Protein AF-A0AAV2QW09-F1 (afdb_monomer_lite)

pLDDT: mean 84.23, std 18.37, range [37.0, 98.25]

Secondary structure (DSSP, 8-state):
-HHHHHHHHHHHHHTT-HHHHHHHHHHHHTTTTGGGT-SHHHHHHHHHHHHHHHHHHHHHHHHHHH-GGG----HHHHHHHHHHHHHHHHHHHHHHHHHHT--S--HHHHHHHHHHHHHHHHHHHHHHHHHHHHHTT-SPP-S--TT-TTS---SS--SSS-S-GGG-

Structure (mmCIF, N/CA/C/O backbone):
data_AF-A0AAV2QW09-F1
#
_entry.id   AF-A0AAV2QW09-F1
#
loop_
_atom_site.group_PDB
_atom_site.id
_atom_site.type_symbol
_atom_site.label_atom_id
_atom_site.label_alt_id
_atom_site.label_comp_id
_atom_site.label_asym_id
_atom_site.label_entity_id
_atom_site.label_seq_id
_atom_site.pdbx_PDB_ins_code
_atom_site.Cartn_x
_atom_site.Cartn_y
_atom_site.Cartn_z
_atom_site.occupancy
_atom_site.B_iso_or_equiv
_atom_site.auth_seq_id
_atom_site.auth_comp_id
_atom_site.auth_asym_id
_atom_site.auth_atom_id
_atom_site.pdbx_PDB_model_num
ATOM 1 N N . GLN A 1 1 ? 3.589 10.481 22.980 1.00 61.56 1 GLN A N 1
ATOM 2 C CA . GLN A 1 1 ? 2.404 9.597 22.945 1.00 61.56 1 GLN A CA 1
ATOM 3 C C . GLN A 1 1 ? 1.872 9.355 21.527 1.00 61.56 1 GLN A C 1
ATOM 5 O O . GLN A 1 1 ? 2.156 8.286 21.011 1.00 61.56 1 GLN A O 1
ATOM 10 N N . ILE A 1 2 ? 1.196 10.296 20.838 1.00 70.25 2 ILE A N 1
ATOM 11 C CA . ILE A 1 2 ? 0.658 10.040 19.469 1.00 70.25 2 ILE A CA 1
ATOM 12 C C . ILE A 1 2 ? 1.769 9.670 18.466 1.00 70.25 2 ILE A C 1
ATOM 14 O O . ILE A 1 2 ? 1.677 8.655 17.786 1.00 70.25 2 ILE A O 1
ATOM 18 N N . LYS A 1 3 ? 2.872 10.433 18.447 1.00 77.12 3 LYS A N 1
ATOM 19 C CA . LYS A 1 3 ? 4.022 10.162 17.561 1.00 77.12 3 LYS A CA 1
ATOM 20 C C . LYS A 1 3 ? 4.734 8.832 17.855 1.00 77.12 3 LYS A C 1
ATOM 22 O O . LYS A 1 3 ? 5.248 8.206 16.939 1.00 77.12 3 LYS A O 1
ATOM 27 N N . GLU A 1 4 ? 4.762 8.404 19.118 1.00 84.31 4 GLU A N 1
ATOM 28 C CA . GLU A 1 4 ? 5.398 7.140 19.531 1.00 84.31 4 GLU A CA 1
ATOM 29 C C . GLU A 1 4 ? 4.546 5.937 19.119 1.00 84.31 4 GLU A C 1
ATOM 31 O O . GLU A 1 4 ? 5.076 4.956 18.608 1.00 84.31 4 GLU A O 1
ATOM 36 N N . ARG A 1 5 ? 3.218 6.032 19.278 1.00 88.31 5 ARG A N 1
ATOM 37 C CA . ARG A 1 5 ? 2.274 5.015 18.799 1.00 88.31 5 ARG A CA 1
ATOM 38 C C . ARG A 1 5 ? 2.398 4.834 17.292 1.00 88.31 5 ARG A C 1
ATOM 40 O O . ARG A 1 5 ? 2.548 3.710 16.832 1.00 88.31 5 ARG A O 1
ATOM 47 N N . ASP A 1 6 ? 2.358 5.928 16.537 1.00 91.25 6 ASP A N 1
ATOM 48 C CA . ASP A 1 6 ? 2.439 5.861 15.079 1.00 91.25 6 ASP A CA 1
ATOM 49 C C . ASP A 1 6 ? 3.780 5.269 14.626 1.00 91.25 6 ASP A C 1
ATOM 51 O O . ASP A 1 6 ? 3.804 4.492 13.679 1.00 91.25 6 ASP A O 1
ATOM 55 N N . ALA A 1 7 ? 4.881 5.560 15.329 1.00 92.69 7 ALA A N 1
ATOM 56 C CA . ALA A 1 7 ? 6.170 4.916 15.079 1.00 92.69 7 ALA A CA 1
ATOM 57 C C . ALA A 1 7 ? 6.122 3.396 15.319 1.00 92.69 7 ALA A C 1
ATOM 59 O O . ALA A 1 7 ? 6.597 2.643 14.475 1.00 92.69 7 ALA A O 1
ATOM 60 N N . LEU A 1 8 ? 5.507 2.928 16.412 1.00 93.88 8 LEU A N 1
ATOM 61 C CA . LEU A 1 8 ? 5.344 1.491 16.672 1.00 93.88 8 LEU A CA 1
ATOM 62 C C . LEU A 1 8 ? 4.471 0.804 15.617 1.00 93.88 8 LEU A C 1
ATOM 64 O O . LEU A 1 8 ? 4.816 -0.281 15.154 1.00 93.88 8 LEU A O 1
ATOM 68 N N . LEU A 1 9 ? 3.368 1.439 15.209 1.00 95.62 9 LEU A N 1
ATOM 69 C CA . LEU A 1 9 ? 2.500 0.923 14.150 1.00 95.62 9 LEU A CA 1
ATOM 70 C C . LEU A 1 9 ? 3.229 0.876 12.798 1.00 95.62 9 LEU A C 1
ATOM 72 O O . LEU A 1 9 ? 3.072 -0.093 12.059 1.00 95.62 9 LEU A O 1
ATOM 76 N N . ASN A 1 10 ? 4.067 1.875 12.492 1.00 95.81 10 ASN A N 1
ATOM 77 C CA . ASN A 1 10 ? 4.904 1.875 11.287 1.00 95.81 10 ASN A CA 1
ATOM 78 C C . ASN A 1 10 ? 5.890 0.710 11.304 1.00 95.81 10 ASN A C 1
ATOM 80 O O . ASN A 1 10 ? 5.933 -0.047 10.343 1.00 95.81 10 ASN A O 1
ATOM 84 N N . VAL A 1 11 ? 6.615 0.519 12.410 1.00 96.56 11 VAL A N 1
ATOM 85 C CA . VAL A 1 11 ? 7.558 -0.598 12.551 1.00 96.56 11 VAL A CA 1
ATOM 86 C C . VAL A 1 11 ? 6.828 -1.934 12.418 1.00 96.56 11 VAL A C 1
ATOM 88 O O . VAL A 1 11 ? 7.296 -2.820 11.711 1.00 96.56 11 VAL A O 1
ATOM 91 N N . ALA A 1 12 ? 5.657 -2.085 13.042 1.00 96.81 12 ALA A N 1
ATOM 92 C CA . ALA A 1 12 ? 4.856 -3.297 12.912 1.00 96.81 12 ALA A CA 1
ATOM 93 C C . ALA A 1 12 ? 4.432 -3.559 11.457 1.00 96.81 12 ALA A C 1
ATOM 95 O O . ALA A 1 12 ? 4.509 -4.698 11.001 1.00 96.81 12 ALA A O 1
ATOM 96 N N . LEU A 1 13 ? 4.030 -2.522 10.718 1.00 96.81 13 LEU A N 1
ATOM 97 C CA . LEU A 1 13 ? 3.665 -2.630 9.305 1.00 96.81 13 LEU A CA 1
ATOM 98 C C . LEU A 1 13 ? 4.873 -2.973 8.422 1.00 96.81 13 LEU A C 1
ATOM 100 O O . LEU A 1 13 ? 4.799 -3.898 7.619 1.00 96.81 13 LEU A O 1
ATOM 104 N N . GLU A 1 14 ? 5.992 -2.272 8.598 1.00 94.25 14 GLU A N 1
ATOM 105 C CA . GLU A 1 14 ? 7.239 -2.487 7.852 1.00 94.25 14 GLU A CA 1
ATOM 106 C C . GLU A 1 14 ? 7.781 -3.908 8.055 1.00 94.25 14 GLU A C 1
ATOM 108 O O . GLU A 1 14 ? 8.205 -4.556 7.100 1.00 94.25 14 GLU A O 1
ATOM 113 N N . GLN A 1 15 ? 7.692 -4.422 9.285 1.00 95.56 15 GLN A N 1
ATOM 114 C CA . GLN A 1 15 ? 8.123 -5.771 9.664 1.00 95.56 15 GLN A CA 1
ATOM 115 C C . GLN A 1 15 ? 7.039 -6.845 9.458 1.00 95.56 15 GLN A C 1
ATOM 117 O O . GLN A 1 15 ? 7.193 -7.966 9.947 1.00 95.56 15 GLN A O 1
ATOM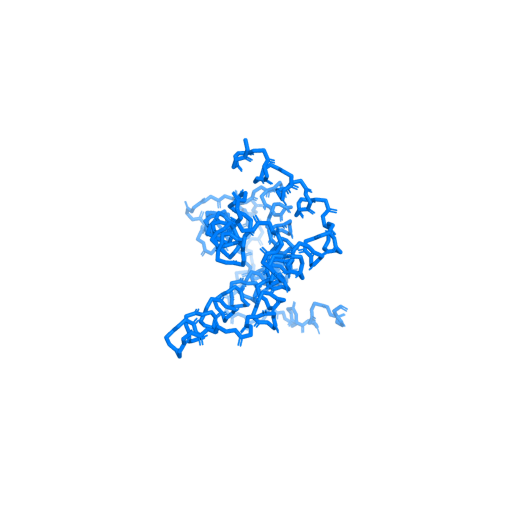 122 N N . GLN A 1 16 ? 5.935 -6.515 8.775 1.00 94.44 16 GLN A N 1
ATOM 123 C CA . GLN A 1 16 ? 4.820 -7.423 8.466 1.00 94.44 16 GLN A CA 1
ATOM 124 C C . GLN A 1 16 ? 4.241 -8.150 9.695 1.00 94.44 16 GLN A C 1
ATOM 126 O O . GLN A 1 16 ? 3.779 -9.290 9.620 1.00 94.44 16 GLN A O 1
ATOM 131 N N . GLN A 1 17 ? 4.224 -7.480 10.848 1.00 96.19 17 GLN A N 1
ATOM 132 C CA . GLN A 1 17 ? 3.693 -7.991 12.114 1.00 96.19 17 GLN A CA 1
ATOM 133 C C . GLN A 1 17 ? 2.164 -7.863 12.163 1.00 96.19 17 GLN A C 1
ATOM 135 O O . GLN A 1 17 ? 1.595 -7.217 13.045 1.00 96.19 17 GLN A O 1
ATOM 140 N N . MET A 1 18 ? 1.480 -8.498 11.207 1.00 95.56 18 MET A N 1
ATOM 141 C CA . MET A 1 18 ? 0.022 -8.418 11.065 1.00 95.56 18 MET A CA 1
ATOM 142 C C . MET A 1 18 ? -0.728 -8.913 12.298 1.00 95.56 18 MET A C 1
ATOM 144 O O . MET A 1 18 ? -1.754 -8.340 12.653 1.00 95.56 18 MET A O 1
ATOM 148 N N . TYR A 1 19 ? -0.196 -9.920 12.995 1.00 95.00 19 TYR A N 1
ATOM 149 C CA . TYR A 1 19 ? -0.767 -10.377 14.261 1.00 95.00 19 TYR A CA 1
ATOM 150 C C . TYR A 1 19 ? -0.879 -9.231 15.276 1.00 95.00 19 TYR A C 1
ATOM 152 O O . TYR A 1 19 ? -1.947 -9.023 15.842 1.00 95.00 19 TYR A O 1
ATOM 160 N N . LEU A 1 20 ? 0.186 -8.440 15.455 1.00 94.94 20 LEU A N 1
ATOM 161 C CA . LEU A 1 20 ? 0.187 -7.302 16.376 1.00 94.94 20 LEU A CA 1
ATOM 162 C C . LEU A 1 20 ? -0.846 -6.251 15.957 1.00 94.94 20 LEU A C 1
ATOM 164 O O . LEU A 1 20 ? -1.618 -5.787 16.793 1.00 94.94 20 LEU A O 1
ATOM 168 N N . LEU A 1 21 ? -0.897 -5.908 14.668 1.00 96.12 21 LEU A N 1
ATOM 169 C CA . LEU A 1 21 ? -1.837 -4.911 14.149 1.00 96.12 21 LEU A CA 1
ATOM 170 C C . LEU A 1 21 ? -3.299 -5.345 14.334 1.00 96.12 21 LEU A C 1
ATOM 172 O O . LEU A 1 21 ? -4.122 -4.545 14.772 1.00 96.12 21 LEU A O 1
ATOM 176 N N . VAL A 1 22 ? -3.620 -6.615 14.071 1.00 95.12 22 VAL A N 1
ATOM 177 C CA . VAL A 1 22 ? -4.970 -7.168 14.280 1.00 95.12 22 VAL A CA 1
ATOM 178 C C . VAL A 1 22 ? -5.323 -7.232 15.769 1.00 95.12 22 VAL A C 1
ATOM 180 O O . VAL A 1 22 ? -6.456 -6.930 16.137 1.00 95.12 22 VAL A O 1
ATOM 183 N N . GLN A 1 23 ? -4.367 -7.541 16.650 1.00 94.00 23 GLN A N 1
ATOM 184 C CA . GLN A 1 23 ? -4.591 -7.445 18.098 1.00 94.00 23 GLN A CA 1
ATOM 185 C C . GLN A 1 23 ? -4.902 -6.003 18.523 1.00 94.00 23 GLN A C 1
ATOM 187 O O . GLN A 1 23 ? -5.828 -5.786 19.299 1.00 94.00 23 GLN A O 1
ATOM 192 N N . CYS A 1 24 ? -4.212 -4.999 17.967 1.00 94.00 24 CYS A N 1
ATOM 193 C CA . CYS A 1 24 ? -4.559 -3.598 18.217 1.00 94.00 24 CYS A CA 1
ATOM 194 C C . CYS A 1 24 ? -5.996 -3.267 17.790 1.00 94.00 24 CYS A C 1
ATOM 196 O O . CYS A 1 24 ? -6.667 -2.526 18.502 1.00 94.00 24 CYS A O 1
ATOM 198 N N . VAL A 1 25 ? -6.487 -3.821 16.675 1.00 95.44 25 VAL A N 1
ATOM 199 C CA . VAL A 1 25 ? -7.889 -3.648 16.256 1.00 95.44 25 VAL A CA 1
ATOM 200 C C . VAL A 1 25 ? -8.844 -4.164 17.331 1.00 95.44 25 VAL A C 1
ATOM 202 O O . VAL A 1 25 ? -9.719 -3.411 17.757 1.00 95.44 25 VAL A O 1
ATOM 205 N N . ALA A 1 26 ? -8.659 -5.400 17.802 1.00 93.06 26 ALA A N 1
ATOM 206 C CA . ALA A 1 26 ? -9.519 -6.002 18.823 1.00 93.06 26 ALA A CA 1
ATOM 207 C C . ALA A 1 26 ? -9.518 -5.178 20.126 1.00 93.06 26 ALA A C 1
ATOM 209 O O . ALA A 1 26 ? -10.564 -4.762 20.623 1.00 93.06 26 ALA A O 1
ATOM 210 N N . GLU A 1 27 ? -8.328 -4.839 20.618 1.00 92.50 27 GLU A N 1
ATOM 211 C CA . GLU A 1 27 ? -8.126 -4.034 21.826 1.00 92.50 27 GLU A CA 1
ATOM 212 C C . GLU A 1 27 ? -8.751 -2.630 21.726 1.00 92.50 27 GLU A C 1
ATOM 214 O O . GLU A 1 27 ? -9.276 -2.086 22.703 1.00 92.50 27 GLU A O 1
ATOM 219 N N . PHE A 1 28 ? -8.702 -2.015 20.541 1.00 92.31 28 PHE A N 1
ATOM 220 C CA . PHE A 1 28 ? -9.244 -0.674 20.315 1.00 92.31 28 PHE A CA 1
ATOM 221 C C . PHE A 1 28 ? -10.758 -0.697 20.087 1.00 92.31 28 PHE A C 1
ATOM 223 O O . PHE A 1 28 ? -11.424 0.285 20.423 1.00 92.31 28 PHE A O 1
ATOM 230 N N . ALA A 1 29 ? -11.302 -1.795 19.557 1.00 91.62 29 ALA A N 1
ATOM 231 C CA . ALA A 1 29 ? -12.738 -2.016 19.403 1.00 91.62 29 ALA A CA 1
ATOM 232 C C . ALA A 1 29 ? -13.443 -2.148 20.759 1.00 91.62 29 ALA A C 1
ATOM 234 O O . ALA A 1 29 ? -14.531 -1.609 20.948 1.00 91.62 29 ALA A O 1
ATOM 235 N N . GLU A 1 30 ? -12.790 -2.784 21.735 1.00 89.38 30 GLU A N 1
ATOM 236 C CA . GLU A 1 30 ? -13.291 -2.898 23.111 1.00 89.38 30 GLU A CA 1
ATOM 237 C C . GLU A 1 30 ? -13.246 -1.576 23.897 1.00 89.38 30 GLU A C 1
ATOM 239 O O . GLU A 1 30 ? -13.759 -1.480 25.011 1.00 89.38 30 GLU A O 1
ATOM 244 N N . GLY A 1 31 ? -12.610 -0.538 23.351 1.00 84.88 31 GLY A N 1
ATOM 245 C CA . GLY A 1 31 ? -12.581 0.794 23.946 1.00 84.88 31 GLY A CA 1
ATOM 246 C C . GLY A 1 31 ? -11.677 0.942 25.178 1.00 84.88 31 GLY A C 1
ATOM 247 O O . GLY A 1 31 ? -11.614 2.038 25.747 1.00 84.88 31 GLY A O 1
ATOM 248 N N . ARG A 1 32 ? -10.924 -0.103 25.562 1.00 80.56 32 ARG A N 1
ATOM 249 C CA . ARG A 1 32 ? -10.056 -0.149 26.761 1.00 80.56 32 ARG A CA 1
ATOM 250 C C . ARG A 1 32 ? -9.034 0.992 26.831 1.00 80.56 32 ARG A C 1
ATOM 252 O O . ARG A 1 32 ? -8.672 1.449 27.916 1.00 80.56 32 ARG A O 1
ATOM 259 N N . TYR A 1 33 ? -8.601 1.498 25.677 1.00 83.88 33 TYR A N 1
ATOM 260 C CA . TYR A 1 33 ? -7.557 2.521 25.563 1.00 83.88 33 TYR A CA 1
ATOM 261 C C . TYR A 1 33 ? -8.040 3.857 24.978 1.00 83.88 33 TYR A C 1
ATOM 263 O O . TYR A 1 33 ? -7.221 4.722 24.659 1.00 83.88 33 TYR A O 1
ATOM 271 N N . THR A 1 34 ? -9.355 4.076 24.892 1.00 83.00 34 THR A N 1
ATOM 272 C CA . THR A 1 34 ? -9.949 5.312 24.340 1.00 83.00 34 THR A CA 1
ATOM 273 C C . THR A 1 34 ? -9.464 6.575 25.052 1.00 83.00 34 THR A C 1
ATOM 275 O O . THR A 1 34 ? -9.127 7.557 24.394 1.00 83.00 34 THR A O 1
ATOM 278 N N . HIS A 1 35 ? -9.302 6.526 26.379 1.00 83.12 35 HI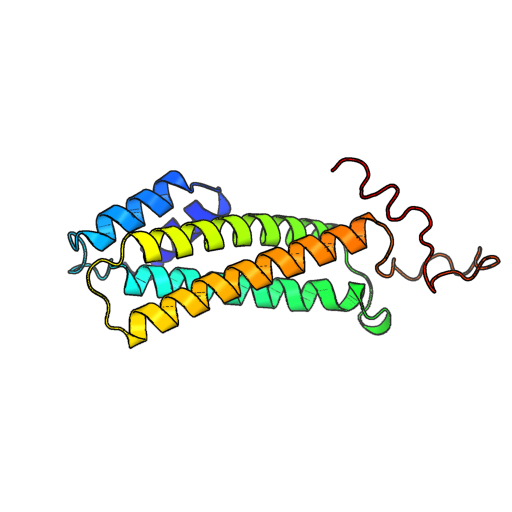S A N 1
ATOM 279 C CA . HIS A 1 35 ? -8.748 7.620 27.191 1.00 83.12 35 HIS A CA 1
ATOM 280 C C . HIS A 1 35 ? -7.298 8.005 26.831 1.00 83.12 35 HIS A C 1
ATOM 282 O O . HIS A 1 35 ? -6.841 9.084 27.198 1.00 83.12 35 HIS A O 1
ATOM 288 N N . ARG A 1 36 ? -6.568 7.140 26.112 1.00 83.06 36 ARG A N 1
ATOM 289 C CA . ARG A 1 36 ? -5.202 7.386 25.610 1.00 83.06 36 ARG A CA 1
ATOM 290 C C . ARG A 1 36 ? -5.173 7.753 24.125 1.00 83.06 36 ARG A C 1
ATOM 292 O O . ARG A 1 36 ? -4.100 7.784 23.528 1.00 83.06 36 ARG A O 1
ATOM 299 N N . GLY A 1 37 ? -6.337 7.996 23.518 1.00 83.94 37 GLY A N 1
ATOM 300 C CA . GLY A 1 37 ? -6.463 8.260 22.085 1.00 83.94 37 GLY A CA 1
ATOM 301 C C . GLY A 1 37 ? -6.248 7.022 21.211 1.00 83.94 37 GLY A C 1
ATOM 302 O O . GLY A 1 37 ? -5.904 7.162 20.041 1.00 83.94 37 GLY A O 1
ATOM 303 N N . CYS A 1 38 ? -6.411 5.819 21.767 1.00 88.38 38 CYS A N 1
ATOM 304 C CA . CYS A 1 38 ? -6.340 4.558 21.034 1.00 88.38 38 CYS A CA 1
ATOM 305 C C . CYS A 1 38 ? -7.757 4.020 20.813 1.00 88.38 38 CYS A C 1
ATOM 307 O O . CYS A 1 38 ? -8.385 3.487 21.729 1.00 88.38 38 CYS A O 1
ATOM 309 N N . SER A 1 39 ? -8.266 4.209 19.601 1.00 92.56 39 SER A N 1
ATOM 310 C CA . SER A 1 39 ? -9.604 3.793 19.176 1.00 92.56 39 SER A CA 1
ATOM 311 C C . SER A 1 39 ? -9.608 3.390 17.698 1.00 92.56 39 SER A C 1
ATOM 313 O O . SER A 1 39 ? -8.709 3.788 16.948 1.00 92.56 39 SER A O 1
ATOM 315 N N . LEU A 1 40 ? -10.625 2.638 17.258 1.00 93.06 40 LEU A N 1
ATOM 316 C CA . LEU A 1 40 ? -10.767 2.249 15.847 1.00 93.06 40 LEU A CA 1
ATOM 317 C C . LEU A 1 40 ? -10.725 3.446 14.878 1.00 93.06 40 LEU A C 1
ATOM 319 O O . LEU A 1 40 ? -9.976 3.350 13.910 1.00 93.06 40 LEU A O 1
ATOM 323 N N . PRO A 1 41 ? -11.401 4.590 15.132 1.00 92.25 41 PRO A N 1
ATOM 324 C CA . PRO A 1 41 ? -11.272 5.766 14.269 1.00 92.25 41 PRO A CA 1
ATOM 325 C C . PRO A 1 41 ? -9.828 6.257 14.130 1.00 92.25 41 PRO A C 1
ATOM 327 O O . PRO A 1 41 ? -9.350 6.473 13.023 1.00 92.25 41 PRO A O 1
ATOM 330 N N . THR A 1 42 ? -9.086 6.348 15.239 1.00 92.94 42 THR A N 1
ATOM 331 C CA . THR A 1 42 ? -7.690 6.815 15.188 1.00 92.94 42 THR A CA 1
ATOM 332 C C . THR A 1 42 ? -6.762 5.844 14.457 1.00 92.94 42 THR A C 1
ATOM 334 O O . THR A 1 42 ? -5.819 6.277 13.797 1.00 92.94 42 THR A O 1
ATOM 337 N N . LEU A 1 43 ? 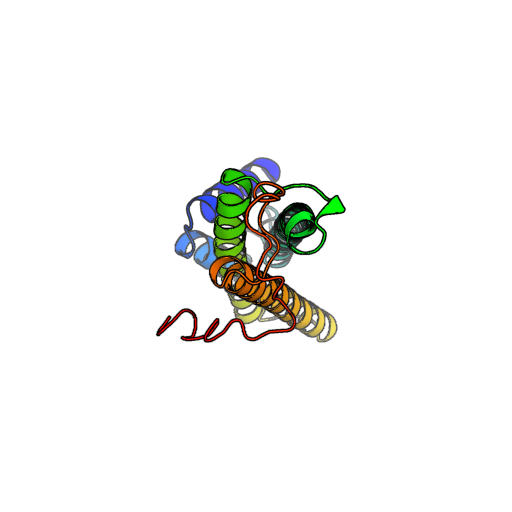-7.023 4.536 14.560 1.00 95.06 43 LEU A N 1
ATOM 338 C CA . LEU A 1 43 ? -6.281 3.511 13.830 1.00 95.06 43 LEU A CA 1
ATOM 339 C C . LEU A 1 43 ? -6.648 3.514 12.343 1.00 95.06 43 LEU A C 1
ATOM 341 O O . LEU A 1 43 ? -5.770 3.348 11.499 1.00 95.06 43 LEU A O 1
ATOM 345 N N . LEU A 1 44 ? -7.920 3.748 12.015 1.00 95.44 44 LEU A N 1
ATOM 346 C CA . LEU A 1 44 ? -8.394 3.898 10.643 1.00 95.44 44 LEU A CA 1
ATOM 347 C C . LEU A 1 44 ? -7.772 5.124 9.970 1.00 95.44 44 LEU A C 1
ATOM 349 O O . LEU A 1 44 ? -7.332 5.020 8.830 1.00 95.44 44 LEU A O 1
AT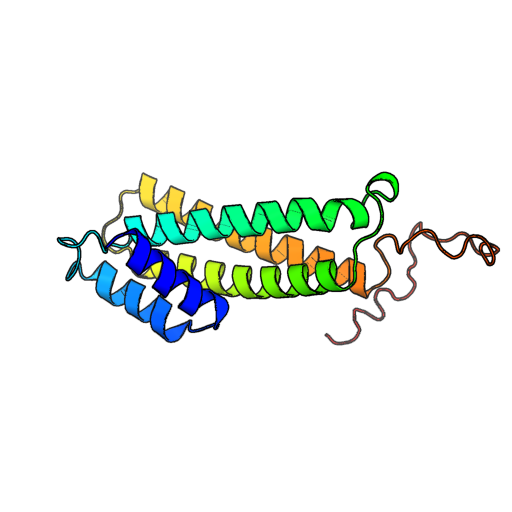OM 353 N N . ASP A 1 45 ? -7.674 6.256 10.667 1.00 95.38 45 ASP A N 1
ATOM 354 C CA . ASP A 1 45 ? -7.019 7.460 10.145 1.00 95.38 45 ASP A CA 1
ATOM 355 C C . ASP A 1 45 ? -5.527 7.230 9.899 1.00 95.38 45 ASP A C 1
ATOM 357 O O . ASP A 1 45 ? -5.005 7.596 8.845 1.00 95.38 45 ASP A O 1
ATOM 361 N N . TRP A 1 46 ? -4.833 6.565 10.830 1.00 96.50 46 TRP A N 1
ATOM 362 C CA . TRP A 1 46 ? -3.442 6.158 10.622 1.00 96.50 46 TRP A CA 1
ATOM 363 C C . TRP A 1 46 ? -3.302 5.228 9.406 1.00 96.50 46 TRP A C 1
ATOM 365 O O . TRP A 1 46 ? -2.466 5.476 8.536 1.00 96.50 46 TRP A O 1
ATOM 375 N N . THR A 1 47 ? -4.162 4.210 9.303 1.00 97.38 47 THR A N 1
ATOM 376 C CA . THR A 1 47 ? -4.183 3.252 8.185 1.00 97.38 47 THR A CA 1
ATOM 377 C C . THR A 1 47 ? -4.406 3.981 6.862 1.00 97.38 47 THR A C 1
ATOM 379 O O . THR A 1 47 ? -3.679 3.767 5.895 1.00 97.38 47 THR A O 1
ATOM 382 N N . TRP A 1 48 ? -5.359 4.912 6.825 1.00 97.31 48 TRP A N 1
ATOM 383 C CA . TRP A 1 48 ? -5.691 5.684 5.633 1.00 97.31 48 TRP A CA 1
ATOM 384 C C . TRP A 1 48 ? -4.561 6.620 5.198 1.00 97.31 48 TRP A C 1
ATOM 386 O O . TRP A 1 48 ? -4.225 6.689 4.015 1.00 97.31 48 TRP A O 1
ATOM 396 N N . ASN A 1 49 ? -3.895 7.272 6.152 1.00 97.06 49 ASN A N 1
ATOM 397 C CA . ASN A 1 49 ? -2.700 8.066 5.871 1.00 97.06 49 ASN A CA 1
ATOM 398 C C . ASN A 1 49 ? -1.586 7.209 5.251 1.00 97.06 49 ASN A C 1
ATOM 400 O O . ASN A 1 49 ? -0.883 7.675 4.352 1.00 97.06 49 ASN A O 1
ATOM 404 N N . LYS A 1 50 ? -1.438 5.949 5.681 1.00 97.50 50 LYS A N 1
ATOM 405 C CA . LYS A 1 50 ? -0.476 5.012 5.081 1.00 97.50 50 LYS A CA 1
ATOM 406 C C . LYS A 1 50 ? -0.860 4.607 3.670 1.00 97.50 50 LYS A C 1
ATOM 408 O O . LYS A 1 50 ? 0.001 4.631 2.796 1.00 97.50 50 LYS A O 1
ATOM 413 N N . VAL A 1 51 ? -2.138 4.330 3.420 1.00 98.12 51 VAL A N 1
ATOM 414 C CA . VAL A 1 51 ? -2.646 4.072 2.064 1.00 98.12 51 VAL A CA 1
ATOM 415 C C . VAL A 1 51 ? -2.325 5.247 1.142 1.00 98.12 51 VAL A C 1
ATOM 417 O O . VAL A 1 51 ? -1.803 5.033 0.052 1.00 98.12 51 VAL A O 1
ATOM 420 N N . HIS A 1 52 ? -2.557 6.485 1.584 1.00 97.81 52 HIS A N 1
ATOM 421 C CA . HIS A 1 52 ? -2.245 7.679 0.797 1.00 97.81 52 HIS A CA 1
ATOM 422 C C . HIS A 1 52 ? -0.741 7.814 0.500 1.00 97.81 52 HIS A C 1
ATOM 424 O O . HIS A 1 52 ? -0.356 8.105 -0.632 1.00 97.81 52 HIS A O 1
ATOM 430 N N . GLN A 1 53 ? 0.123 7.581 1.497 1.00 97.56 53 GLN A N 1
ATOM 431 C CA . GLN A 1 53 ? 1.582 7.603 1.319 1.00 97.56 53 GLN A CA 1
ATOM 432 C C . GLN A 1 53 ? 2.039 6.563 0.291 1.00 97.56 53 GLN A C 1
ATOM 434 O O . GLN A 1 53 ? 2.773 6.897 -0.640 1.00 97.56 53 GLN A O 1
ATOM 439 N N . VAL A 1 54 ? 1.560 5.324 0.423 1.00 97.75 54 VAL A N 1
ATOM 440 C CA . VAL A 1 54 ? 1.908 4.239 -0.498 1.00 97.75 54 VAL A CA 1
ATOM 441 C C . VAL A 1 54 ? 1.361 4.518 -1.898 1.00 97.75 54 VAL A C 1
ATOM 443 O O . VAL A 1 54 ? 2.097 4.380 -2.867 1.00 97.75 54 VAL A O 1
ATOM 446 N N . LYS A 1 55 ? 0.116 4.992 -2.029 1.00 97.88 55 LYS A N 1
ATOM 447 C CA . LYS A 1 55 ? -0.481 5.361 -3.322 1.00 97.88 55 LYS A CA 1
ATOM 448 C C . LYS A 1 55 ? 0.320 6.449 -4.039 1.00 97.88 55 LYS A C 1
ATOM 450 O O . LYS A 1 55 ? 0.593 6.302 -5.221 1.00 97.88 55 LYS A O 1
ATOM 455 N N . SER A 1 56 ? 0.742 7.491 -3.325 1.00 98.00 56 SER A N 1
ATOM 456 C CA . SER A 1 56 ? 1.576 8.561 -3.890 1.00 98.00 56 SER A CA 1
ATOM 457 C C . SER A 1 56 ? 2.942 8.044 -4.366 1.00 98.00 56 SER A C 1
ATOM 459 O O . SER A 1 56 ? 3.403 8.386 -5.458 1.00 98.00 56 SER A O 1
ATOM 461 N N . SER A 1 57 ? 3.565 7.151 -3.585 1.00 97.44 57 SER A N 1
ATOM 462 C CA . SER A 1 57 ? 4.799 6.467 -3.989 1.00 97.44 57 SER A CA 1
ATOM 463 C C . SER A 1 57 ? 4.592 5.623 -5.252 1.00 97.44 57 SER A C 1
ATOM 465 O O . SER A 1 57 ? 5.391 5.716 -6.180 1.00 97.44 57 SER A O 1
ATOM 467 N N . VAL A 1 58 ? 3.500 4.856 -5.318 1.00 97.00 58 VAL A N 1
ATOM 468 C CA . VAL A 1 58 ? 3.123 4.050 -6.489 1.00 97.00 58 VAL A CA 1
ATOM 469 C C . VAL A 1 58 ? 2.905 4.927 -7.718 1.00 97.00 58 VAL A C 1
ATOM 471 O O . VAL A 1 58 ? 3.469 4.633 -8.762 1.00 97.00 58 VAL A O 1
ATOM 474 N N . ASP A 1 59 ? 2.154 6.021 -7.601 1.00 95.81 59 ASP A N 1
ATOM 475 C CA . ASP A 1 59 ? 1.880 6.923 -8.726 1.00 95.81 59 ASP A CA 1
ATOM 476 C C . ASP A 1 59 ? 3.165 7.524 -9.299 1.00 95.81 59 ASP A C 1
ATOM 478 O O . ASP A 1 59 ? 3.356 7.549 -10.514 1.00 95.81 59 ASP A O 1
ATOM 482 N N . THR A 1 60 ? 4.076 7.942 -8.418 1.00 94.38 60 THR A N 1
ATOM 483 C CA . THR A 1 60 ? 5.368 8.518 -8.811 1.00 94.38 60 THR A CA 1
ATOM 484 C C . THR A 1 60 ? 6.251 7.486 -9.510 1.00 94.38 60 THR A C 1
ATOM 486 O O . THR A 1 60 ? 6.826 7.764 -10.558 1.00 94.38 60 THR A O 1
ATOM 489 N N . LEU A 1 61 ? 6.359 6.283 -8.943 1.00 94.38 61 LEU A N 1
ATOM 490 C CA . LEU A 1 61 ? 7.221 5.226 -9.471 1.00 94.38 61 LEU A CA 1
ATOM 491 C C . LEU A 1 61 ? 6.650 4.583 -10.742 1.00 94.38 61 LEU A C 1
ATOM 493 O O . LEU A 1 61 ? 7.411 4.152 -11.602 1.00 94.38 61 LEU A O 1
ATOM 497 N N . CYS A 1 62 ? 5.327 4.526 -10.897 1.00 93.38 62 CYS A N 1
ATOM 498 C CA . CYS A 1 62 ? 4.700 3.953 -12.083 1.00 93.38 62 CYS A CA 1
ATOM 499 C C . CYS A 1 62 ? 4.722 4.886 -13.299 1.00 93.38 62 CYS A C 1
ATOM 501 O O . CYS A 1 62 ? 4.611 4.382 -14.411 1.00 93.38 62 CYS A O 1
ATOM 503 N N . ALA A 1 63 ? 4.879 6.203 -13.136 1.00 91.12 63 ALA A N 1
ATOM 504 C CA . ALA A 1 63 ? 4.915 7.147 -14.258 1.00 91.12 63 ALA A CA 1
ATOM 505 C C . ALA A 1 63 ? 5.876 6.736 -15.405 1.00 91.12 63 ALA A C 1
ATOM 507 O O . ALA A 1 63 ? 5.400 6.583 -16.532 1.00 91.12 63 ALA A O 1
ATOM 508 N N . PRO A 1 64 ? 7.174 6.448 -15.158 1.00 88.25 64 PRO A N 1
ATOM 509 C CA . PRO A 1 64 ? 8.105 6.012 -16.209 1.00 88.25 64 PRO A CA 1
ATOM 510 C C . PRO A 1 64 ? 7.776 4.648 -16.839 1.00 88.25 64 PRO A C 1
ATOM 512 O O . PRO A 1 64 ? 8.312 4.324 -17.892 1.00 88.25 64 PRO A O 1
ATOM 515 N N . LEU A 1 65 ? 6.902 3.833 -16.230 1.00 86.69 65 LEU A N 1
ATOM 516 C CA . LEU A 1 65 ? 6.483 2.549 -16.813 1.00 86.69 65 LEU A CA 1
ATOM 517 C C . LEU A 1 65 ? 5.515 2.725 -17.989 1.00 86.69 65 LEU A C 1
ATOM 519 O O . LEU A 1 65 ? 5.461 1.878 -18.881 1.00 86.69 65 LEU A O 1
ATOM 523 N N . PHE A 1 66 ? 4.723 3.797 -17.962 1.00 85.94 66 PHE A N 1
ATOM 524 C CA . PHE A 1 66 ? 3.680 4.069 -18.953 1.00 85.94 66 PHE A CA 1
ATOM 525 C C . PHE A 1 66 ? 4.067 5.170 -19.935 1.00 85.94 66 PHE A C 1
ATOM 527 O O . PHE A 1 66 ? 3.510 5.229 -21.029 1.00 85.94 66 PHE A O 1
ATOM 534 N N . ASP A 1 67 ? 5.009 6.027 -19.552 1.00 81.88 67 ASP A N 1
ATOM 535 C CA . ASP A 1 67 ? 5.467 7.140 -20.366 1.00 81.88 67 ASP A CA 1
ATOM 536 C C . ASP A 1 67 ? 7.004 7.183 -20.397 1.00 81.88 67 ASP A C 1
ATOM 538 O O . ASP A 1 67 ? 7.629 7.588 -19.413 1.00 81.88 67 ASP A O 1
ATOM 542 N N . PRO A 1 68 ? 7.635 6.816 -21.528 1.00 71.88 68 PRO A N 1
ATOM 543 C CA . PRO A 1 68 ? 9.088 6.879 -21.686 1.00 71.88 68 PRO A CA 1
ATOM 544 C C . PRO A 1 68 ? 9.678 8.282 -21.480 1.00 71.88 68 PRO A C 1
ATOM 546 O O . PRO A 1 68 ? 10.855 8.416 -21.145 1.00 71.88 68 PRO A O 1
ATOM 549 N N . SER A 1 69 ? 8.883 9.346 -21.656 1.00 78.31 69 SER A N 1
ATOM 550 C CA . SER A 1 69 ? 9.334 10.723 -21.420 1.00 78.31 69 SER A CA 1
ATOM 551 C C . SER A 1 69 ? 9.536 11.039 -19.933 1.00 78.31 69 SER A C 1
ATOM 553 O O . SER A 1 69 ? 10.280 11.960 -19.594 1.00 78.31 69 SER A O 1
ATOM 555 N N . CYS A 1 70 ? 8.948 10.235 -19.041 1.00 80.62 70 CYS A N 1
ATOM 556 C CA . CYS A 1 70 ? 9.118 10.328 -17.591 1.00 80.62 70 CYS A CA 1
ATOM 557 C C . CYS A 1 70 ? 10.413 9.656 -17.090 1.00 80.62 70 CYS A C 1
ATOM 559 O O . CYS A 1 70 ? 10.663 9.616 -15.883 1.00 80.62 70 CYS A O 1
ATOM 561 N N . GLY A 1 71 ? 11.257 9.162 -18.001 1.00 81.12 71 GLY A N 1
ATOM 562 C CA . GLY A 1 71 ? 12.548 8.555 -17.702 1.00 81.12 71 GLY A CA 1
ATOM 563 C C . GLY A 1 71 ? 12.459 7.048 -17.487 1.00 81.12 71 GLY A C 1
ATOM 564 O O . GLY A 1 71 ? 11.586 6.370 -18.017 1.00 81.12 71 GLY A O 1
ATOM 565 N N . VAL A 1 72 ? 13.408 6.515 -16.721 1.00 82.88 72 VAL A N 1
ATOM 566 C CA . VAL A 1 72 ? 13.578 5.075 -16.512 1.00 82.88 72 VAL A CA 1
ATOM 567 C C . VAL A 1 72 ? 13.401 4.752 -15.048 1.00 82.88 72 VAL A C 1
ATOM 569 O O . VAL A 1 72 ? 14.053 5.356 -14.195 1.00 82.88 72 VAL A O 1
ATOM 572 N N . ILE A 1 73 ? 12.579 3.752 -14.750 1.00 88.31 73 ILE A N 1
ATOM 573 C CA . ILE A 1 73 ? 12.511 3.223 -13.394 1.00 88.31 73 ILE A CA 1
ATOM 574 C C . ILE A 1 73 ? 13.795 2.454 -13.042 1.00 88.31 73 ILE A C 1
ATOM 576 O O . ILE A 1 73 ? 14.251 1.581 -13.779 1.00 88.31 73 ILE A O 1
ATOM 580 N N . SER A 1 74 ? 14.391 2.770 -11.893 1.00 89.62 74 SER A N 1
ATOM 581 C CA . SER A 1 74 ? 15.550 2.040 -11.375 1.00 89.62 74 SER A CA 1
ATOM 582 C C . SER A 1 74 ? 15.147 0.680 -10.784 1.00 89.62 74 SER A C 1
ATOM 584 O O . SER A 1 74 ? 13.997 0.472 -10.389 1.00 89.62 74 SER A O 1
ATOM 586 N N . ALA A 1 75 ? 16.108 -0.241 -10.639 1.00 88.81 75 ALA A N 1
ATOM 587 C CA . ALA A 1 75 ? 15.874 -1.524 -9.963 1.00 88.81 75 ALA A CA 1
ATOM 588 C C . ALA A 1 75 ? 15.380 -1.343 -8.512 1.00 88.81 75 ALA A C 1
ATOM 590 O O . ALA A 1 75 ? 14.482 -2.055 -8.066 1.00 88.81 75 ALA A O 1
ATOM 591 N N . GLU A 1 76 ? 15.908 -0.344 -7.798 1.00 93.00 76 GLU A N 1
ATOM 592 C CA . GLU A 1 76 ? 15.439 0.048 -6.462 1.00 93.00 76 GLU A CA 1
ATOM 593 C C . GLU A 1 76 ? 13.980 0.535 -6.484 1.00 93.00 76 GLU A C 1
ATOM 595 O O . GLU A 1 76 ? 13.192 0.190 -5.602 1.00 93.00 76 GLU A O 1
ATOM 600 N N . GLY A 1 77 ? 13.586 1.276 -7.526 1.00 93.81 77 GLY A N 1
ATOM 601 C CA . GLY A 1 77 ? 12.201 1.691 -7.744 1.00 93.81 77 GLY A CA 1
ATOM 602 C C . GLY A 1 77 ? 11.257 0.499 -7.906 1.00 93.81 77 GLY A C 1
ATOM 603 O O . GLY A 1 77 ? 10.207 0.452 -7.266 1.00 93.81 77 GLY A O 1
ATOM 604 N N . ILE A 1 78 ? 11.658 -0.514 -8.679 1.00 93.88 78 ILE A N 1
ATOM 605 C CA . ILE A 1 78 ? 10.890 -1.761 -8.833 1.00 93.88 78 ILE A CA 1
ATOM 606 C C . ILE A 1 78 ? 10.793 -2.528 -7.507 1.00 93.88 78 ILE A C 1
ATOM 608 O O . ILE A 1 78 ? 9.706 -2.977 -7.139 1.00 93.88 78 ILE A O 1
ATOM 612 N N . MET A 1 79 ? 11.887 -2.641 -6.747 1.00 95.12 79 MET A N 1
ATOM 613 C CA . MET A 1 79 ? 11.857 -3.253 -5.410 1.00 95.12 79 MET A CA 1
ATOM 614 C C . MET A 1 79 ? 10.897 -2.511 -4.475 1.00 95.12 79 MET A C 1
ATOM 616 O O . MET A 1 79 ? 10.096 -3.139 -3.781 1.00 95.12 79 MET A O 1
ATOM 620 N N . THR A 1 80 ? 10.908 -1.179 -4.520 1.00 97.12 80 THR A N 1
ATOM 621 C CA . THR A 1 80 ? 10.001 -0.334 -3.736 1.00 97.12 80 THR A CA 1
ATOM 622 C C . THR A 1 80 ? 8.542 -0.565 -4.132 1.00 97.12 80 THR A C 1
ATOM 624 O O . THR A 1 80 ? 7.688 -0.682 -3.256 1.00 97.12 80 THR A O 1
ATOM 627 N N . LEU A 1 81 ? 8.231 -0.722 -5.425 1.00 97.12 81 LEU A N 1
ATOM 628 C CA . LEU A 1 81 ? 6.884 -1.089 -5.883 1.00 97.12 81 LEU A CA 1
ATOM 629 C C . LEU A 1 81 ? 6.434 -2.455 -5.338 1.00 97.12 81 LEU A C 1
ATOM 631 O O . LEU A 1 81 ? 5.292 -2.588 -4.899 1.00 97.12 81 LEU A O 1
ATOM 635 N N . HIS A 1 82 ? 7.317 -3.457 -5.296 1.00 96.94 82 HIS A N 1
ATOM 636 C CA . HIS A 1 82 ? 7.009 -4.744 -4.660 1.00 96.94 82 HIS A CA 1
ATOM 637 C C . HIS A 1 82 ? 6.739 -4.602 -3.157 1.00 96.94 82 HIS A C 1
ATOM 639 O O . HIS A 1 82 ? 5.789 -5.188 -2.636 1.00 96.94 82 HIS A O 1
ATOM 645 N N . GLN A 1 83 ? 7.529 -3.789 -2.458 1.00 97.38 83 GLN A N 1
ATOM 646 C CA . GLN A 1 83 ? 7.348 -3.524 -1.030 1.00 97.38 83 GLN A CA 1
ATOM 647 C C . GLN A 1 83 ? 6.036 -2.778 -0.747 1.00 97.38 83 GLN A C 1
ATOM 649 O O . GLN A 1 83 ? 5.314 -3.104 0.200 1.00 97.38 83 GLN A O 1
ATOM 654 N N . ASN A 1 84 ? 5.688 -1.826 -1.615 1.00 97.94 84 ASN A N 1
ATOM 655 C CA . ASN A 1 84 ? 4.412 -1.123 -1.611 1.00 97.94 84 ASN A CA 1
ATOM 656 C C . ASN A 1 84 ? 3.240 -2.089 -1.825 1.00 97.94 84 ASN A C 1
ATOM 658 O O . ASN A 1 84 ? 2.235 -1.966 -1.130 1.00 97.94 84 ASN A O 1
ATOM 662 N N . LEU A 1 85 ? 3.367 -3.085 -2.712 1.00 98.12 85 LEU A N 1
ATOM 663 C CA . LEU A 1 85 ? 2.337 -4.109 -2.914 1.00 98.12 85 LEU A CA 1
ATOM 664 C C . LEU A 1 85 ? 2.109 -4.956 -1.655 1.00 98.12 85 LEU A C 1
ATOM 666 O O . LEU A 1 85 ? 0.962 -5.147 -1.249 1.00 98.12 85 LEU A O 1
ATOM 670 N N . THR A 1 86 ? 3.179 -5.418 -1.003 1.00 97.62 86 THR A N 1
ATOM 671 C CA . THR A 1 86 ? 3.079 -6.149 0.273 1.00 97.62 86 THR A CA 1
ATOM 672 C C . THR A 1 86 ? 2.434 -5.281 1.353 1.00 97.62 86 THR A C 1
ATOM 674 O O . THR A 1 86 ? 1.521 -5.720 2.050 1.00 97.62 86 THR A O 1
ATOM 677 N N . THR A 1 87 ? 2.848 -4.016 1.447 1.00 97.75 87 THR A N 1
ATOM 678 C CA . THR A 1 87 ? 2.287 -3.056 2.405 1.00 97.75 87 THR A CA 1
ATOM 679 C C . THR A 1 87 ? 0.801 -2.809 2.149 1.00 97.75 87 THR A C 1
ATOM 681 O O . THR A 1 87 ? 0.015 -2.823 3.092 1.00 97.75 87 THR A O 1
ATOM 684 N N . LEU A 1 88 ? 0.385 -2.648 0.888 1.00 97.81 88 LEU A N 1
ATOM 685 C CA . LEU A 1 88 ? -1.024 -2.523 0.510 1.00 97.81 88 LEU A CA 1
ATOM 686 C C . LEU A 1 88 ? -1.825 -3.764 0.896 1.00 97.81 88 LEU A C 1
ATOM 688 O O . LEU A 1 88 ? -2.908 -3.610 1.442 1.00 97.81 88 LEU A O 1
ATOM 692 N N . SER A 1 89 ? -1.290 -4.974 0.703 1.00 97.50 89 SER A N 1
ATOM 693 C CA . SER A 1 89 ? -1.952 -6.207 1.152 1.00 97.50 89 SER A CA 1
ATOM 694 C C . SER A 1 89 ? -2.200 -6.208 2.665 1.00 97.50 89 SER A C 1
ATOM 696 O O . SER A 1 89 ? -3.293 -6.553 3.119 1.00 97.50 89 SER A O 1
ATOM 698 N N . SER A 1 90 ? -1.209 -5.782 3.448 1.00 97.75 90 SER A N 1
ATOM 699 C CA . SER A 1 90 ? -1.319 -5.651 4.904 1.00 97.75 90 SER A CA 1
ATOM 700 C C . SER A 1 90 ? -2.327 -4.570 5.313 1.00 97.75 90 SER A C 1
ATOM 702 O O . SER A 1 90 ? -3.149 -4.793 6.201 1.00 97.75 90 SER A O 1
ATOM 704 N N . LEU A 1 91 ? -2.343 -3.426 4.623 1.00 97.94 91 LEU A N 1
ATOM 705 C CA . LEU A 1 91 ? -3.312 -2.347 4.851 1.00 97.94 91 LEU A CA 1
ATOM 706 C C . LEU A 1 91 ? -4.742 -2.747 4.456 1.00 97.94 91 LEU A C 1
ATOM 708 O O . LEU A 1 91 ? -5.679 -2.388 5.169 1.00 97.94 91 LEU A O 1
ATOM 712 N N . THR A 1 92 ? -4.931 -3.516 3.381 1.00 97.62 92 THR A N 1
ATOM 713 C CA . THR A 1 92 ? -6.232 -4.086 2.997 1.00 97.62 92 THR A CA 1
ATOM 714 C C . THR A 1 92 ? -6.754 -4.995 4.104 1.00 97.62 92 THR A C 1
ATOM 716 O O . THR A 1 92 ? -7.864 -4.792 4.596 1.00 97.62 92 THR A O 1
ATOM 719 N N . ALA A 1 93 ? -5.932 -5.947 4.559 1.00 97.19 93 ALA A N 1
ATOM 720 C CA . ALA A 1 93 ? -6.298 -6.862 5.638 1.00 97.19 93 ALA A CA 1
ATOM 721 C C . ALA A 1 93 ? -6.605 -6.119 6.948 1.00 97.19 93 ALA A C 1
ATOM 723 O O . ALA A 1 93 ? -7.570 -6.446 7.636 1.00 97.19 93 ALA A O 1
ATOM 724 N N . LEU A 1 94 ? -5.827 -5.084 7.276 1.00 97.56 94 LEU A N 1
ATOM 725 C CA . LEU A 1 94 ? -6.055 -4.271 8.467 1.00 97.56 94 LEU A CA 1
ATOM 726 C C . LEU A 1 94 ? -7.356 -3.462 8.374 1.00 97.56 94 LEU A C 1
ATOM 728 O O . LEU A 1 94 ? -8.117 -3.415 9.337 1.00 97.56 94 LEU A O 1
ATOM 732 N N . THR A 1 95 ? -7.640 -2.856 7.220 1.00 96.94 95 THR A N 1
ATOM 733 C CA . THR A 1 95 ? -8.872 -2.078 7.009 1.00 96.94 95 THR A CA 1
ATOM 734 C C . THR A 1 95 ? -10.102 -2.987 7.072 1.00 96.94 95 THR A C 1
ATOM 736 O O . THR A 1 95 ? -11.109 -2.610 7.671 1.00 96.94 95 THR A O 1
ATOM 739 N N . GLN A 1 96 ? -10.005 -4.210 6.537 1.00 96.88 96 GLN A N 1
ATOM 740 C CA . GLN A 1 96 ? -11.044 -5.230 6.675 1.00 96.88 96 GLN A CA 1
ATOM 741 C C . GLN A 1 96 ? -11.243 -5.635 8.142 1.00 96.88 96 GLN A C 1
ATOM 743 O O . GLN A 1 96 ? -12.371 -5.633 8.621 1.00 96.88 96 GLN A O 1
ATOM 748 N N . ALA A 1 97 ? -10.163 -5.875 8.893 1.00 96.94 97 ALA A N 1
ATOM 749 C CA . ALA A 1 97 ? -10.264 -6.185 10.318 1.00 96.94 97 ALA A CA 1
ATOM 750 C C . ALA A 1 97 ? -10.937 -5.050 11.111 1.00 96.94 97 ALA A C 1
ATOM 752 O O . ALA A 1 97 ? -11.772 -5.313 11.974 1.00 96.94 97 ALA A O 1
ATOM 753 N N . ILE A 1 98 ? -10.621 -3.784 10.810 1.00 96.38 98 ILE A N 1
ATOM 754 C CA . ILE A 1 98 ? -11.285 -2.622 11.423 1.00 96.38 98 ILE A CA 1
ATOM 755 C C . ILE A 1 98 ? -12.787 -2.632 11.116 1.00 96.38 98 ILE A C 1
ATOM 757 O O . ILE A 1 98 ? -13.590 -2.416 12.026 1.00 96.38 98 ILE A O 1
ATOM 761 N N . LYS A 1 99 ? -13.174 -2.906 9.864 1.00 95.44 99 LYS A N 1
ATOM 762 C CA . LYS A 1 99 ? -14.579 -3.043 9.454 1.00 95.44 99 LYS A CA 1
ATOM 763 C C . LYS A 1 99 ? -15.288 -4.142 10.237 1.00 95.44 99 LYS A C 1
ATOM 765 O O . LYS A 1 99 ? -16.332 -3.874 10.825 1.00 95.44 99 LYS A O 1
ATOM 770 N N . ASP A 1 100 ? -14.688 -5.322 10.318 1.00 94.69 100 ASP A N 1
ATOM 771 C CA . ASP A 1 100 ? -15.278 -6.484 10.989 1.00 94.69 100 ASP A CA 1
ATOM 772 C C . ASP A 1 100 ? -15.445 -6.273 12.504 1.00 94.69 100 ASP A C 1
ATOM 774 O O . ASP A 1 100 ? -16.315 -6.879 13.122 1.00 94.69 100 ASP A O 1
ATOM 778 N N . ASN A 1 101 ? -14.649 -5.381 13.104 1.00 94.25 101 ASN A N 1
ATOM 779 C CA . ASN A 1 101 ? -14.716 -5.043 14.530 1.00 94.25 101 ASN A CA 1
ATOM 780 C C . ASN A 1 101 ? -15.512 -3.755 14.829 1.00 94.25 101 ASN A C 1
ATOM 782 O O . ASN A 1 101 ? -15.627 -3.344 15.986 1.00 94.25 101 ASN A O 1
ATOM 786 N N . SER A 1 102 ? -16.085 -3.101 13.814 1.00 90.69 102 SER A N 1
ATOM 787 C CA . SER A 1 102 ? -16.854 -1.860 13.971 1.00 90.69 102 SER A CA 1
ATOM 788 C C . SER A 1 102 ? -18.326 -2.142 14.310 1.00 90.69 102 SER A C 1
ATOM 790 O O . SER A 1 102 ? -19.218 -1.956 13.488 1.00 90.69 102 SER A O 1
ATOM 792 N N . ASN A 1 103 ? -18.590 -2.575 15.548 1.00 78.25 103 ASN A N 1
ATOM 793 C CA . ASN A 1 103 ? -19.921 -3.026 15.995 1.00 78.25 103 ASN A CA 1
ATOM 794 C C . ASN A 1 103 ? -20.967 -1.905 16.173 1.00 78.25 103 ASN A C 1
ATOM 796 O O . ASN A 1 103 ? -22.165 -2.167 16.087 1.00 78.25 103 ASN A O 1
ATOM 800 N N . SER A 1 104 ? -20.547 -0.661 16.437 1.00 79.00 104 SER A N 1
ATOM 801 C CA . SER A 1 104 ? -21.456 0.486 16.602 1.00 79.00 104 SER A CA 1
ATOM 802 C C . SER A 1 104 ? -21.049 1.646 15.695 1.00 79.00 104 SER A C 1
ATOM 804 O O . SER A 1 104 ? -20.382 2.594 16.114 1.00 79.00 104 SER A O 1
ATOM 806 N N . ILE A 1 105 ? -21.439 1.564 14.428 1.00 86.88 105 ILE A N 1
ATOM 807 C CA . ILE A 1 105 ? -21.170 2.602 13.436 1.00 86.88 105 ILE A CA 1
ATOM 808 C C . ILE A 1 105 ? -22.481 3.132 12.854 1.00 86.88 105 ILE A C 1
ATOM 810 O O . ILE A 1 105 ? -23.470 2.409 12.732 1.00 86.88 105 ILE A O 1
ATOM 814 N N . THR A 1 106 ? -22.514 4.421 12.525 1.00 91.38 106 THR A N 1
ATOM 815 C CA . THR A 1 106 ? -23.659 5.011 11.823 1.00 91.38 106 THR A CA 1
ATOM 816 C C . THR A 1 106 ? -23.738 4.453 10.401 1.00 91.38 106 THR A C 1
ATOM 818 O O . THR A 1 106 ? -22.727 4.033 9.843 1.00 91.38 106 THR A O 1
ATOM 821 N N . ALA A 1 107 ? -24.914 4.495 9.766 1.00 89.12 107 ALA A N 1
ATOM 822 C CA . 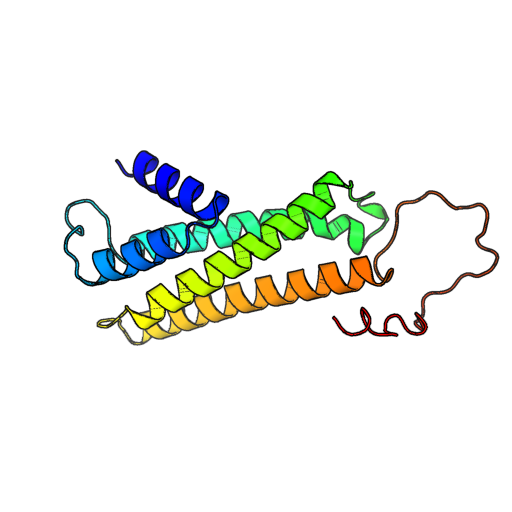ALA A 1 107 ? -25.053 4.057 8.371 1.00 89.12 107 ALA A CA 1
ATOM 823 C C . ALA A 1 107 ? -24.089 4.801 7.423 1.00 89.12 107 ALA A C 1
ATOM 825 O O . ALA A 1 107 ? -23.498 4.201 6.527 1.00 89.12 107 ALA A O 1
ATOM 826 N N . GLN A 1 108 ? -23.881 6.100 7.668 1.00 90.75 108 GLN A N 1
ATOM 827 C CA . GLN A 1 108 ? -22.902 6.901 6.936 1.00 90.75 108 GLN A CA 1
ATOM 828 C C . GLN A 1 108 ? -21.469 6.411 7.177 1.00 90.75 108 GLN A C 1
ATOM 830 O O . GLN A 1 108 ? -20.731 6.224 6.214 1.00 90.75 108 GLN A O 1
ATOM 835 N N . GLY A 1 109 ? -21.085 6.161 8.433 1.00 91.06 109 GLY A N 1
ATOM 836 C CA . GLY A 1 109 ? -19.753 5.649 8.753 1.00 91.06 109 GLY A CA 1
ATOM 837 C C . GLY A 1 109 ? -19.505 4.249 8.186 1.00 91.06 109 GLY A C 1
ATOM 838 O O . GLY A 1 109 ? -18.407 3.975 7.713 1.00 91.06 109 GLY A O 1
ATOM 839 N N . ALA A 1 110 ? -20.522 3.381 8.172 1.00 91.50 110 ALA A N 1
ATOM 840 C CA . ALA A 1 110 ? -20.436 2.055 7.563 1.00 91.50 110 ALA A CA 1
ATOM 841 C C . ALA A 1 110 ? -20.153 2.161 6.060 1.00 91.50 110 ALA A C 1
ATOM 843 O O . ALA A 1 110 ? -19.236 1.516 5.564 1.00 91.50 110 ALA A O 1
ATOM 844 N N . SER A 1 111 ? -20.897 3.023 5.359 1.00 93.88 111 SER A N 1
ATOM 845 C CA . SER A 1 111 ? -20.690 3.297 3.933 1.00 93.88 111 SER A CA 1
ATOM 846 C C . SER A 1 111 ? -19.302 3.882 3.654 1.00 93.88 111 SER A C 1
ATOM 848 O O . SER A 1 111 ? -18.614 3.448 2.734 1.00 93.88 111 SER A O 1
ATOM 850 N N . GLU A 1 112 ? -18.836 4.825 4.475 1.00 93.94 112 GLU A N 1
ATOM 851 C CA . GLU A 1 112 ? -17.488 5.381 4.336 1.00 93.94 112 GLU A CA 1
ATOM 852 C C . GLU A 1 112 ? -16.403 4.313 4.530 1.00 93.94 112 GLU A C 1
ATOM 854 O O . GLU A 1 112 ? -15.454 4.247 3.748 1.00 93.94 112 GLU A O 1
ATOM 859 N N . LEU A 1 113 ? -16.550 3.450 5.535 1.00 94.56 113 LEU A N 1
ATOM 860 C CA . LEU A 1 113 ? -15.605 2.372 5.801 1.00 94.56 113 LEU A CA 1
ATOM 861 C C . LEU A 1 113 ? -15.606 1.317 4.685 1.00 94.56 113 LEU A C 1
ATOM 863 O O . LEU A 1 113 ? -14.536 0.887 4.261 1.00 94.56 113 LEU A O 1
ATOM 867 N N . G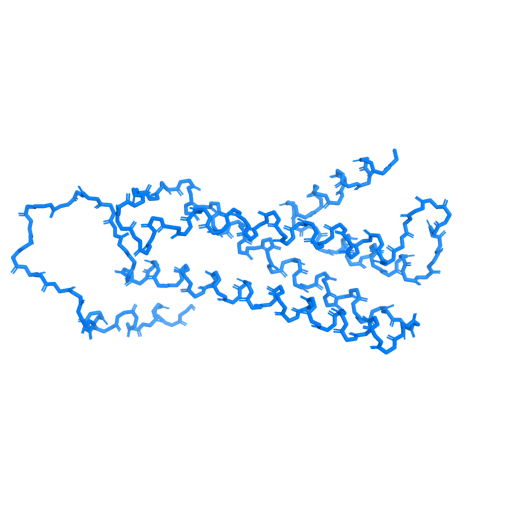LU A 1 114 ? -16.781 0.964 4.157 1.00 95.56 114 GLU A N 1
ATOM 868 C CA . GLU A 1 114 ? -16.943 0.109 2.973 1.00 95.56 114 GLU A CA 1
ATOM 869 C C . GLU A 1 114 ? -16.189 0.692 1.767 1.00 95.56 114 GLU A C 1
ATOM 871 O O . GLU A 1 114 ? -15.400 -0.000 1.121 1.00 95.56 114 GLU A O 1
ATOM 876 N N . ASN A 1 115 ? -16.356 1.994 1.514 1.00 96.56 115 ASN A N 1
ATOM 877 C CA . ASN A 1 115 ? -15.660 2.694 0.437 1.00 96.56 115 ASN A CA 1
ATOM 878 C C . ASN A 1 115 ? -14.143 2.691 0.647 1.00 96.56 115 ASN A C 1
ATOM 880 O O . ASN A 1 115 ? -13.399 2.466 -0.305 1.00 96.56 115 ASN A O 1
ATOM 884 N N . ARG A 1 116 ? -13.661 2.900 1.879 1.00 96.62 116 ARG A N 1
ATOM 885 C CA . ARG A 1 116 ? -12.223 2.834 2.175 1.00 96.62 116 ARG A CA 1
ATOM 886 C C . ARG A 1 116 ? -11.672 1.435 1.896 1.00 96.62 116 ARG A C 1
ATOM 888 O O . ARG A 1 116 ? -10.686 1.340 1.173 1.00 96.62 116 ARG A O 1
ATOM 895 N N . VAL A 1 117 ? -12.325 0.368 2.370 1.00 96.56 117 VAL A N 1
ATOM 896 C CA . VAL A 1 117 ? -11.936 -1.028 2.068 1.00 96.56 117 VAL A CA 1
ATOM 897 C C . VAL A 1 117 ? -11.863 -1.264 0.558 1.00 96.56 117 VAL A C 1
ATOM 899 O O . VAL A 1 117 ? -10.876 -1.817 0.062 1.00 96.56 117 VAL A O 1
ATOM 902 N N . MET A 1 118 ? -12.874 -0.804 -0.182 1.00 97.75 118 MET A N 1
ATOM 903 C CA . MET A 1 118 ? -12.913 -0.915 -1.639 1.00 97.75 118 MET A CA 1
ATOM 904 C C . MET A 1 118 ? -11.733 -0.185 -2.290 1.00 97.75 118 MET A C 1
ATOM 906 O O . MET A 1 118 ? -11.047 -0.766 -3.128 1.00 97.75 118 MET A O 1
ATOM 910 N N . VAL A 1 119 ? -11.449 1.056 -1.888 1.00 97.88 119 VAL A N 1
ATOM 911 C CA . VAL A 1 119 ? -10.345 1.847 -2.449 1.00 97.88 119 VAL A CA 1
ATOM 912 C C . VAL A 1 119 ? -8.994 1.182 -2.198 1.00 97.88 119 VAL A C 1
ATOM 914 O O . VAL A 1 119 ? -8.217 1.056 -3.143 1.00 97.88 119 VAL A O 1
ATOM 917 N N . VAL A 1 120 ? -8.702 0.720 -0.973 1.00 97.44 120 VAL A N 1
ATOM 918 C CA . VAL A 1 120 ? -7.414 0.050 -0.700 1.00 97.44 120 VAL A CA 1
ATOM 919 C C . VAL A 1 120 ? -7.268 -1.206 -1.563 1.00 97.44 120 VAL A C 1
ATOM 921 O O . VAL A 1 120 ? -6.227 -1.402 -2.191 1.00 97.44 120 VAL A O 1
ATOM 924 N N . SER A 1 121 ? -8.339 -1.998 -1.675 1.00 97.44 121 SER A N 1
ATOM 925 C CA . SER A 1 121 ? -8.366 -3.212 -2.499 1.00 97.44 121 SER A CA 1
ATOM 926 C C . SER A 1 121 ? -8.131 -2.909 -3.982 1.00 97.44 121 SER A C 1
ATOM 928 O O . SER A 1 121 ? -7.341 -3.590 -4.634 1.00 97.44 121 SER A O 1
ATOM 930 N N . LEU A 1 122 ? -8.757 -1.854 -4.515 1.00 98.25 122 LEU A N 1
ATOM 931 C CA . LEU A 1 122 ? -8.570 -1.417 -5.901 1.00 98.25 122 LEU A CA 1
ATOM 932 C C . LEU A 1 122 ? -7.139 -0.945 -6.165 1.00 98.25 122 LEU A C 1
ATOM 934 O O . LEU A 1 122 ? -6.571 -1.279 -7.200 1.00 98.25 122 LEU A O 1
ATOM 938 N N . VAL A 1 123 ? -6.533 -0.206 -5.233 1.00 97.56 123 VAL A N 1
ATOM 939 C CA . VAL A 1 123 ? -5.137 0.243 -5.353 1.00 97.56 123 VAL A CA 1
ATOM 940 C C . VAL A 1 123 ? -4.172 -0.944 -5.316 1.00 97.56 123 VAL A C 1
ATOM 942 O O . VAL A 1 123 ? -3.259 -1.016 -6.139 1.00 97.56 123 VAL A O 1
ATOM 945 N N . GLN A 1 124 ? -4.384 -1.895 -4.402 1.00 98.12 124 GLN A N 1
ATOM 946 C CA . GLN A 1 124 ? -3.611 -3.137 -4.341 1.00 98.12 124 GLN A CA 1
ATOM 947 C C . GLN A 1 124 ? -3.731 -3.928 -5.650 1.00 98.12 124 GLN A C 1
ATOM 949 O O . GLN A 1 124 ? -2.722 -4.370 -6.201 1.00 98.12 124 GLN A O 1
ATOM 954 N N . GLN A 1 125 ? -4.955 -4.097 -6.158 1.00 97.69 125 GLN A N 1
ATOM 955 C CA . GLN A 1 125 ? -5.217 -4.814 -7.401 1.00 97.69 125 GLN A CA 1
ATOM 956 C C . GLN A 1 125 ? -4.564 -4.116 -8.593 1.00 97.69 125 GLN A C 1
ATOM 958 O O . GLN A 1 125 ? -3.892 -4.777 -9.381 1.00 97.69 125 GLN A O 1
ATOM 963 N N . TYR A 1 126 ? -4.716 -2.794 -8.698 1.00 97.50 126 TYR A N 1
ATOM 964 C CA . TYR A 1 126 ? -4.058 -1.984 -9.717 1.00 97.50 126 TYR A CA 1
ATOM 965 C C . TYR A 1 126 ? -2.554 -2.246 -9.717 1.00 97.50 126 TYR A C 1
ATOM 967 O O . TYR A 1 126 ? -2.014 -2.683 -10.729 1.00 97.50 126 TYR A O 1
ATOM 975 N N . LEU A 1 127 ? -1.885 -2.076 -8.575 1.00 97.31 127 LEU A N 1
ATOM 976 C CA . LEU A 1 127 ? -0.439 -2.254 -8.501 1.00 97.31 127 LEU A CA 1
ATOM 977 C C . LEU A 1 127 ? -0.011 -3.694 -8.806 1.00 97.31 127 LEU A C 1
ATOM 979 O O . LEU A 1 127 ? 0.988 -3.902 -9.493 1.00 97.31 127 LEU A O 1
ATOM 983 N N . SER A 1 128 ? -0.780 -4.688 -8.351 1.00 96.94 128 SER A N 1
ATOM 984 C CA . SER A 1 128 ? -0.533 -6.089 -8.701 1.00 96.94 128 SER A CA 1
ATOM 985 C C . SER A 1 128 ? -0.584 -6.314 -10.211 1.00 96.94 128 SER A C 1
ATOM 987 O O . SER A 1 128 ? 0.212 -7.098 -10.721 1.00 96.94 128 SER A O 1
ATOM 989 N N . VAL A 1 129 ? -1.515 -5.668 -10.914 1.00 94.88 129 VAL A N 1
ATOM 990 C CA . VAL A 1 129 ? -1.658 -5.768 -12.371 1.00 94.88 129 VAL A CA 1
ATOM 991 C C . VAL A 1 129 ? -0.554 -4.988 -13.087 1.00 94.88 129 VAL A C 1
ATOM 993 O O . VAL A 1 129 ? -0.002 -5.485 -14.062 1.00 94.88 129 VAL A O 1
ATOM 996 N N . VAL A 1 130 ? -0.162 -3.813 -12.591 1.00 93.56 130 VAL A N 1
ATOM 997 C CA . VAL A 1 130 ? 0.959 -3.046 -13.162 1.00 93.56 130 VAL A CA 1
ATOM 998 C C . VAL A 1 130 ? 2.268 -3.821 -13.059 1.00 93.56 130 VAL A C 1
ATOM 1000 O O . VAL A 1 130 ? 2.965 -3.975 -14.058 1.00 93.56 130 VAL A O 1
ATOM 1003 N N . LEU A 1 131 ? 2.588 -4.360 -11.879 1.00 92.25 131 LEU A N 1
ATOM 1004 C CA . LEU A 1 131 ? 3.775 -5.198 -11.705 1.00 92.25 131 LEU A CA 1
ATOM 1005 C C . LEU A 1 131 ? 3.699 -6.457 -12.572 1.00 92.25 131 LEU A C 1
ATOM 1007 O O . LEU A 1 131 ? 4.710 -6.880 -13.119 1.00 92.25 131 LEU A O 1
ATOM 1011 N N . TRP A 1 132 ? 2.510 -7.033 -12.748 1.00 90.19 132 TRP A N 1
ATOM 1012 C CA . TRP A 1 132 ? 2.312 -8.147 -13.671 1.00 90.19 132 TRP A CA 1
ATOM 1013 C C . TRP A 1 132 ? 2.651 -7.762 -15.113 1.00 90.19 132 TRP A C 1
ATOM 1015 O O . TRP A 1 132 ? 3.446 -8.450 -15.748 1.00 90.19 132 TRP A O 1
ATOM 1025 N N . PHE A 1 133 ? 2.117 -6.644 -15.611 1.00 87.50 133 PHE A N 1
ATOM 1026 C CA . PHE A 1 133 ? 2.437 -6.136 -16.944 1.00 87.50 133 PHE A CA 1
ATOM 1027 C C . PHE A 1 133 ? 3.937 -5.862 -17.092 1.00 87.50 133 PHE A C 1
ATOM 1029 O O . PHE A 1 133 ? 4.535 -6.283 -18.081 1.00 87.50 133 PHE A O 1
ATOM 1036 N N . TYR A 1 134 ? 4.560 -5.240 -16.089 1.00 86.62 134 TYR A N 1
ATOM 1037 C CA . TYR A 1 134 ? 6.006 -5.026 -16.059 1.00 86.62 134 TYR A CA 1
ATOM 1038 C C . TYR A 1 134 ? 6.782 -6.342 -16.232 1.00 86.62 134 TYR A C 1
ATOM 1040 O O . TYR A 1 134 ? 7.582 -6.463 -17.156 1.00 86.62 134 TYR A O 1
ATOM 1048 N N . HIS A 1 135 ? 6.489 -7.360 -15.414 1.00 83.69 135 HIS A N 1
ATOM 1049 C CA . HIS A 1 135 ? 7.164 -8.667 -15.474 1.00 83.69 135 HIS A CA 1
ATOM 1050 C C . HIS A 1 135 ? 6.892 -9.442 -16.765 1.00 83.69 135 HIS A C 1
ATOM 1052 O O . HIS A 1 135 ? 7.692 -10.287 -17.157 1.00 83.69 135 HIS A O 1
ATOM 1058 N N . CYS A 1 136 ? 5.779 -9.156 -17.440 1.00 81.06 136 CYS A N 1
ATOM 1059 C CA . CYS A 1 136 ? 5.460 -9.725 -18.746 1.00 81.06 136 CYS A CA 1
ATOM 1060 C C . CYS A 1 136 ? 6.150 -8.994 -19.911 1.00 81.06 136 CYS A C 1
ATOM 1062 O O . CYS A 1 136 ? 5.930 -9.365 -21.062 1.00 81.06 136 CYS A O 1
ATOM 1064 N N . GLY A 1 137 ? 6.953 -7.959 -19.646 1.00 76.56 137 GLY A N 1
ATOM 1065 C CA . GLY A 1 137 ? 7.618 -7.184 -20.694 1.00 76.56 137 GLY A CA 1
ATOM 1066 C C . GLY A 1 137 ? 6.705 -6.181 -21.406 1.00 76.56 137 GLY A C 1
ATOM 1067 O O . GLY A 1 137 ? 7.056 -5.705 -22.478 1.00 76.56 137 GLY A O 1
ATOM 1068 N N . LEU A 1 138 ? 5.525 -5.878 -20.850 1.00 77.88 138 LEU A N 1
ATOM 1069 C CA . LEU A 1 138 ? 4.509 -5.030 -21.501 1.00 77.88 138 LEU A CA 1
ATOM 1070 C C . LEU A 1 138 ? 4.681 -3.545 -21.290 1.00 77.88 138 LEU A C 1
ATOM 1072 O O . LEU A 1 138 ? 4.080 -2.750 -22.010 1.00 77.88 138 LEU A O 1
ATOM 1076 N N . LEU A 1 139 ? 5.415 -3.187 -20.248 1.00 79.50 139 LEU A N 1
ATOM 1077 C CA . LEU A 1 139 ? 5.680 -1.804 -19.904 1.00 79.50 139 LEU A CA 1
ATOM 1078 C C . LEU A 1 139 ? 7.071 -1.437 -20.407 1.00 79.50 139 LEU A C 1
ATOM 1080 O O . LEU A 1 139 ? 7.953 -2.296 -20.511 1.00 79.50 139 LEU A O 1
ATOM 1084 N N . ALA A 1 140 ? 7.235 -0.169 -20.775 1.00 64.12 140 ALA A N 1
ATOM 1085 C CA . ALA A 1 140 ? 8.429 0.299 -21.456 1.00 64.12 140 ALA A CA 1
ATOM 1086 C C . ALA A 1 140 ? 9.682 -0.008 -20.621 1.00 64.12 140 ALA A C 1
ATOM 1088 O O . ALA A 1 140 ? 9.764 0.327 -19.439 1.00 64.12 140 ALA A O 1
ATOM 1089 N N . HIS A 1 141 ? 10.657 -0.664 -21.249 1.00 56.66 141 HIS A N 1
ATOM 1090 C CA . HIS A 1 141 ? 12.002 -0.798 -20.706 1.00 56.66 141 HIS A CA 1
ATOM 1091 C C . HIS A 1 141 ? 12.819 0.408 -21.192 1.00 56.66 141 HIS A C 1
ATOM 1093 O O . HIS A 1 141 ? 12.681 0.835 -22.332 1.00 56.66 141 HIS A O 1
ATOM 1099 N N . SER A 1 142 ? 13.625 0.963 -20.290 1.00 45.62 142 SER A N 1
ATOM 1100 C CA . SER A 1 142 ? 14.682 1.971 -20.481 1.00 45.62 142 SER A CA 1
ATOM 1101 C C . SER A 1 142 ? 15.255 2.161 -21.910 1.00 45.62 142 SER A C 1
ATOM 1103 O O . SER A 1 142 ? 15.455 1.169 -22.608 1.00 45.62 142 SER A O 1
ATOM 1105 N N . PRO A 1 143 ? 15.672 3.388 -22.307 1.00 45.84 143 PRO A N 1
ATOM 1106 C CA . PRO A 1 143 ? 16.098 3.789 -23.653 1.00 45.84 143 PRO A CA 1
ATOM 1107 C C . PRO A 1 143 ? 17.520 3.322 -24.017 1.00 45.84 143 PRO A C 1
ATOM 1109 O O . PRO A 1 143 ? 18.387 4.128 -24.347 1.00 45.84 143 PRO A O 1
ATOM 1112 N N . VAL A 1 144 ? 17.791 2.021 -23.932 1.00 44.19 144 VAL A N 1
ATOM 1113 C CA . VAL A 1 144 ? 19.046 1.430 -24.412 1.00 44.19 144 VAL A CA 1
ATOM 1114 C C . VAL A 1 144 ? 18.757 0.073 -25.049 1.00 44.19 144 VAL A C 1
ATOM 1116 O O . VAL A 1 144 ? 19.062 -0.960 -24.470 1.00 44.19 144 VAL A O 1
ATOM 1119 N N . ASP A 1 145 ? 18.146 0.083 -26.232 1.00 43.78 145 ASP A N 1
ATOM 1120 C CA . ASP A 1 145 ? 18.700 -0.683 -27.355 1.00 43.78 145 ASP A CA 1
ATOM 1121 C C . ASP A 1 145 ? 18.146 -0.160 -28.690 1.00 43.78 145 ASP A C 1
ATOM 1123 O O . ASP A 1 145 ? 17.437 -0.829 -29.439 1.00 43.78 145 ASP A O 1
ATOM 1127 N N . ASP A 1 146 ? 18.514 1.083 -29.007 1.00 45.53 146 ASP A N 1
ATOM 1128 C CA . ASP A 1 146 ? 18.327 1.718 -30.322 1.00 45.53 146 ASP A CA 1
ATOM 1129 C C . ASP A 1 146 ? 19.178 1.062 -31.441 1.00 45.53 146 ASP A C 1
ATOM 1131 O O . ASP A 1 146 ? 19.397 1.653 -32.497 1.00 45.53 146 ASP A O 1
ATOM 1135 N N . MET A 1 147 ? 19.689 -0.163 -31.252 1.00 42.50 147 MET A N 1
ATOM 1136 C CA . MET A 1 147 ? 20.552 -0.838 -32.231 1.00 42.50 147 MET A CA 1
ATOM 1137 C C . MET A 1 147 ? 20.073 -2.211 -32.711 1.00 42.50 147 MET A C 1
ATOM 1139 O O . MET A 1 147 ? 20.728 -2.786 -33.578 1.00 42.50 147 MET A O 1
ATOM 1143 N N . LEU A 1 148 ? 18.925 -2.716 -32.247 1.00 43.16 148 LEU A N 1
ATOM 1144 C CA . LEU A 1 148 ? 18.324 -3.955 -32.777 1.00 43.16 148 LEU A CA 1
ATOM 1145 C C . LEU A 1 148 ? 16.810 -3.834 -33.031 1.00 43.16 148 LEU A C 1
ATOM 1147 O O . LEU A 1 148 ? 16.085 -4.826 -33.037 1.00 43.16 148 LEU A O 1
ATOM 1151 N N . LEU A 1 149 ? 16.332 -2.619 -33.309 1.00 46.22 149 LEU A N 1
ATOM 1152 C CA . LEU A 1 149 ? 14.963 -2.339 -33.758 1.00 46.22 149 LEU A CA 1
ATOM 1153 C C . LEU A 1 149 ? 14.732 -2.726 -35.236 1.00 46.22 149 LEU A C 1
ATOM 1155 O O . LEU A 1 149 ? 14.165 -1.946 -35.998 1.00 46.22 149 LEU A O 1
ATOM 1159 N N . GLU A 1 150 ? 15.145 -3.924 -35.661 1.00 42.59 150 GLU A N 1
ATOM 1160 C CA . GLU A 1 150 ? 14.646 -4.507 -36.922 1.00 42.59 150 GLU A CA 1
ATOM 1161 C C . GLU A 1 150 ? 13.366 -5.343 -36.737 1.00 42.59 150 GLU A C 1
ATOM 1163 O O . GLU A 1 150 ? 12.781 -5.788 -37.719 1.00 42.59 150 GLU A O 1
ATOM 1168 N N . GLU A 1 151 ? 12.816 -5.428 -35.520 1.00 45.19 151 GLU A N 1
ATOM 1169 C CA . GLU A 1 151 ? 11.431 -5.862 -35.288 1.00 45.19 151 GLU A CA 1
ATOM 1170 C C . GLU A 1 151 ? 10.712 -4.893 -34.336 1.00 45.19 151 GLU A C 1
ATOM 1172 O O . GLU A 1 151 ? 10.647 -5.074 -33.123 1.00 45.19 151 GLU A O 1
ATOM 1177 N N . ALA A 1 152 ? 10.159 -3.816 -34.890 1.00 55.78 152 ALA A N 1
ATOM 1178 C CA . ALA A 1 152 ? 9.255 -2.934 -34.162 1.00 55.78 152 ALA A CA 1
ATOM 1179 C C . ALA A 1 152 ? 7.945 -3.680 -33.816 1.00 55.78 152 ALA A C 1
ATOM 1181 O O . ALA A 1 152 ? 7.090 -3.850 -34.686 1.00 55.78 152 ALA A O 1
ATOM 1182 N N . GLN A 1 153 ? 7.750 -4.120 -32.567 1.00 51.59 153 GLN A N 1
ATOM 1183 C CA . GLN A 1 153 ? 6.504 -4.782 -32.146 1.00 51.59 153 GLN A CA 1
ATOM 1184 C C . GLN A 1 153 ? 6.065 -4.414 -30.723 1.00 51.59 153 GLN A C 1
ATOM 1186 O O . GLN A 1 153 ? 6.522 -5.034 -29.775 1.00 51.59 153 GLN A O 1
ATOM 1191 N N . VAL A 1 154 ? 5.068 -3.527 -30.570 1.00 55.97 154 VAL A N 1
ATOM 1192 C CA . VAL A 1 154 ? 3.953 -3.814 -29.639 1.00 55.97 154 VAL A CA 1
ATOM 1193 C C . VAL A 1 154 ? 2.627 -3.182 -30.114 1.00 55.97 154 VAL A C 1
ATOM 1195 O O . VAL A 1 154 ? 2.295 -2.050 -29.775 1.00 55.97 154 VAL A O 1
ATOM 1198 N N . PRO A 1 155 ? 1.808 -3.931 -30.861 1.00 53.03 155 PRO A N 1
ATOM 1199 C CA . PRO A 1 155 ? 0.348 -3.834 -30.827 1.00 53.03 155 PRO A CA 1
ATOM 1200 C C . PRO A 1 155 ? -0.209 -5.234 -30.515 1.00 53.03 155 PRO A C 1
ATOM 1202 O O . PRO A 1 155 ? -1.041 -5.774 -31.239 1.00 53.03 155 PRO A O 1
ATOM 1205 N N . PHE A 1 156 ? 0.404 -5.790 -29.455 1.00 58.25 156 PHE A N 1
ATOM 1206 C CA . PHE A 1 156 ? 0.289 -7.089 -28.781 1.00 58.25 156 PHE A CA 1
ATOM 1207 C C . PHE A 1 156 ? -0.127 -8.269 -29.660 1.00 58.25 156 PHE A C 1
ATOM 1209 O O . PHE A 1 156 ? -1.306 -8.484 -29.943 1.00 58.25 156 PHE A O 1
ATOM 1216 N N . PRO A 1 157 ? 0.870 -9.083 -30.022 1.00 47.84 157 PRO A N 1
ATOM 1217 C CA . PRO A 1 157 ? 1.182 -10.240 -29.186 1.00 47.84 157 PRO A CA 1
ATOM 1218 C C . PRO A 1 157 ? 2.725 -10.423 -29.155 1.00 47.84 157 PRO A C 1
ATOM 1220 O O . PRO A 1 157 ? 3.341 -10.714 -30.153 1.00 47.84 157 PRO A O 1
ATOM 1223 N N . ALA A 1 158 ? 3.506 -10.138 -28.115 1.00 55.12 158 ALA A N 1
ATOM 1224 C CA . ALA A 1 158 ? 3.238 -10.191 -26.696 1.00 55.12 158 ALA A CA 1
ATOM 1225 C C . ALA A 1 158 ? 2.743 -11.624 -26.361 1.00 55.12 158 ALA A C 1
ATOM 1227 O O . ALA A 1 158 ? 1.604 -11.860 -25.968 1.00 55.12 158 ALA A O 1
ATOM 1228 N N . ASP A 1 159 ? 3.568 -12.614 -26.708 1.00 42.84 159 ASP A N 1
ATOM 1229 C CA . ASP A 1 159 ? 3.069 -13.546 -27.729 1.00 42.84 159 ASP A CA 1
ATOM 1230 C C . ASP A 1 159 ? 2.775 -14.969 -27.279 1.00 42.84 159 ASP A C 1
ATOM 1232 O O . ASP A 1 159 ? 3.389 -15.971 -27.636 1.00 42.84 159 ASP A O 1
ATOM 1236 N N . LEU A 1 160 ? 1.878 -15.044 -26.333 1.00 38.12 160 LEU A N 1
ATOM 1237 C CA . LEU A 1 160 ? 2.247 -15.436 -24.999 1.00 38.12 160 LEU A CA 1
ATOM 1238 C C . LEU A 1 160 ? 1.934 -14.222 -24.172 1.00 38.12 160 LEU A C 1
ATOM 1240 O O . LEU A 1 160 ? 0.746 -14.041 -24.061 1.00 38.12 160 LEU A O 1
ATOM 1244 N N . LEU A 1 161 ? 2.874 -13.448 -23.613 1.00 47.44 161 LEU A N 1
ATOM 1245 C CA . LEU A 1 161 ? 2.743 -12.480 -22.499 1.00 47.44 161 LEU A CA 1
ATOM 1246 C C . LEU A 1 161 ? 2.671 -13.045 -21.084 1.00 47.44 161 LEU A C 1
ATOM 1248 O O . LEU A 1 161 ? 3.455 -12.694 -20.226 1.00 47.44 161 LEU A O 1
ATOM 1252 N N . ALA A 1 162 ? 1.778 -13.915 -20.684 1.00 44.50 162 ALA A N 1
ATOM 1253 C CA . ALA A 1 162 ? 0.770 -14.639 -21.422 1.00 44.50 162 ALA A CA 1
ATOM 1254 C C . ALA A 1 162 ? 1.155 -15.945 -22.142 1.00 44.50 162 ALA A C 1
ATOM 1256 O O . ALA A 1 162 ? 0.271 -16.570 -22.706 1.00 44.50 162 ALA A O 1
ATOM 1257 N N . ARG A 1 163 ? 2.365 -16.525 -21.958 1.00 39.34 163 ARG A N 1
ATOM 1258 C CA . ARG A 1 163 ? 2.249 -17.975 -21.655 1.00 39.34 163 ARG A CA 1
ATOM 1259 C C . ARG A 1 163 ? 1.430 -18.053 -20.383 1.00 39.34 163 ARG A C 1
ATOM 1261 O O . ARG A 1 163 ? 0.543 -18.879 -20.365 1.00 39.34 163 ARG A O 1
ATOM 1268 N N . ILE A 1 164 ? 1.610 -17.041 -19.512 1.00 44.66 164 ILE A N 1
ATOM 1269 C CA . ILE A 1 164 ? 0.660 -16.282 -18.653 1.00 44.66 164 ILE A CA 1
ATOM 1270 C C . ILE A 1 164 ? 1.295 -16.066 -17.326 1.00 44.66 164 ILE A C 1
ATOM 1272 O O . ILE A 1 164 ? 0.756 -16.493 -16.317 1.00 44.66 164 ILE A O 1
ATOM 1276 N N . TYR A 1 165 ? 2.494 -15.446 -17.367 1.00 41.31 165 TYR A N 1
ATOM 1277 C CA . TYR A 1 165 ? 3.266 -15.260 -16.148 1.00 41.31 165 TYR A CA 1
ATOM 1278 C C . TYR A 1 165 ? 3.341 -16.646 -15.469 1.00 41.31 165 TYR A C 1
ATOM 1280 O O . TYR A 1 165 ? 2.734 -16.939 -14.445 1.00 41.31 165 TYR A O 1
ATOM 1288 N N . ASN A 1 166 ? 3.854 -17.574 -16.295 1.00 37.00 166 ASN A N 1
ATOM 1289 C CA . ASN A 1 166 ? 3.045 -18.690 -16.762 1.00 37.00 166 ASN A CA 1
ATOM 1290 C C . ASN A 1 166 ? 2.935 -19.846 -15.803 1.00 37.00 166 ASN A C 1
ATOM 1292 O O . ASN A 1 166 ? 3.854 -20.655 -15.701 1.00 37.00 166 ASN A O 1
ATOM 1296 N N . ASN A 1 167 ? 1.726 -19.944 -15.266 1.00 38.84 167 ASN A N 1
ATOM 1297 C CA . ASN A 1 167 ? 1.241 -20.813 -14.205 1.00 38.84 167 ASN A CA 1
ATOM 1298 C C . ASN A 1 167 ? 1.119 -20.112 -12.839 1.00 38.84 167 ASN A C 1
ATOM 1300 O O . ASN A 1 167 ? 0.432 -20.671 -11.993 1.00 38.84 167 ASN A O 1
ATOM 1304 N N . ARG A 1 168 ? 1.645 -18.880 -12.698 1.00 41.00 168 ARG A N 1
ATOM 1305 C CA . ARG A 1 168 ? 1.638 -17.985 -11.522 1.00 41.00 168 ARG A CA 1
ATOM 1306 C C . ARG A 1 168 ? 2.426 -18.469 -10.302 1.00 41.00 168 ARG A C 1
ATOM 1308 O O . ARG A 1 168 ? 2.136 -19.560 -9.776 1.00 41.00 168 ARG A O 1
#

Radius of gyration: 20.07 Å; chains: 1; bounding box: 46×32×64 Å

InterPro domains:
  IPR052620 ELYS/MEL-28 Nuclear Assembly Factor [PTHR21583] (2-168)

Foldseek 3Di:
DLVVVLVVVVVCLLVVVLVVLLVLLQVQLVVVCVVVVRHLVSSVVSLVVLLVVLLVLLVLLCVCQADVVSPARDPVSLVSLVSSLSSLVSSLVSLVSSLVSPPDDDPVRNVVSVVSSVVSVVSSVVSVVSNLCVVLVNTDHGDPDPPPVPDDDDPDDSPCSPVRNPPD

Sequence (168 aa):
QIKERDALLNVALEQQQMYLLVQCVAEFAEGRYTHRGCSLPTLLDWTWNKVHQVKSSVDTLCAPLFDPSCGVISAEGIMTLHQNLTTLSSLTALTQAIKDNSNSITAQGASELENRVMVVSLVQQYLSVVLWFYHCGLLAHSPVDDMLLEEAQVPFPADLLARIYNNR

Organism: Meganyctiphanes norvegica (NCBI:txid48144)